Protein AF-A0A0C3S189-F1 (afdb_monomer_lite)

InterPro domains:
  IPR040976 Fungal-type protein kinase [PF17667] (75-155)

Secondary structure (DSSP, 8-state):
------------PPPP-PPPPP-------------------S-PPPPP----S-GGGGS--SS--SHHHHHHHHHHHHHHHHHHHHS-BSEEEEEEEETTEEEEEEEESS-EEEPPPEETTT-HHHHHHHHHHHHTS-TTTTTB-TT-PPP-HHHHHHHHHHHHHHHT--

Sequence (170 aa):
MPHLGCATSILNTPAALQASPPLLDQPESSHVVSPNGDDKPFSARQKPTSPRSSASSYYAPFENSSPESTAFRASLVSHAAAQFARRHRVFLFQLVIVNRWARFIRWDRSGAISTERFDYVSHPQVLSEFFWRFSHLTDEQRGIDPTATLADAHEKKLFNDAVQGFSQTT

Foldseek 3Di:
DDDDDDDDDDDDDDDDPDDDDDDDDDDDDDDDDDDPDDPDDPDPPDDDPDDDDPPVPPDDPLFDPDPVSVVVVVVVVVVQVVCVVVAQFQKAWDWDDDDQWIKIWIAGPVGIDIDRIDRCVVVVVVVVVVVVVCVPDDPVRNGHDPVDDDDDPVRVVVVVVVVVVVVVVD

Organism: Phlebiopsis gigantea (strain 11061_1 CR5-6) (NCBI:txid745531)

Structure (mmCIF, N/CA/C/O backbone):
data_AF-A0A0C3S189-F1
#
_entry.id   AF-A0A0C3S189-F1
#
loop_
_atom_site.group_PDB
_atom_site.id
_atom_site.type_symbol
_atom_site.label_atom_id
_atom_site.label_alt_id
_atom_site.label_comp_id
_atom_site.label_asym_id
_atom_site.label_entity_id
_atom_site.label_seq_id
_atom_site.pdbx_PDB_ins_code
_atom_site.Cartn_x
_atom_site.Cartn_y
_atom_site.Cartn_z
_atom_site.occupancy
_atom_site.B_iso_or_equiv
_atom_site.auth_seq_id
_atom_site.auth_comp_id
_atom_site.auth_asym_id
_atom_site.auth_atom_id
_atom_site.pdbx_PDB_model_num
ATOM 1 N N . MET A 1 1 ? -41.042 -41.412 2.771 1.00 34.38 1 MET A N 1
ATOM 2 C CA . MET A 1 1 ? -41.152 -42.881 2.909 1.00 34.38 1 MET A CA 1
ATOM 3 C C . MET A 1 1 ? -41.799 -43.422 1.649 1.00 34.38 1 MET A C 1
ATOM 5 O O . MET A 1 1 ? -42.741 -42.762 1.219 1.00 34.38 1 MET A O 1
ATOM 9 N N . PRO A 1 2 ? -41.386 -44.573 1.090 1.00 57.38 2 PRO A N 1
ATOM 10 C CA . PRO A 1 2 ? -40.315 -45.505 1.505 1.00 57.38 2 PRO A CA 1
ATOM 11 C C . PRO A 1 2 ? -39.360 -45.854 0.319 1.00 57.38 2 PRO A C 1
ATOM 13 O O . PRO A 1 2 ? -39.574 -45.358 -0.776 1.00 57.38 2 PRO A O 1
ATOM 16 N N . HIS A 1 3 ? -38.309 -46.677 0.364 1.00 34.22 3 HIS A N 1
ATOM 17 C CA . HIS A 1 3 ? -37.429 -47.258 1.384 1.00 34.22 3 HIS A CA 1
ATOM 18 C C . HIS A 1 3 ? -36.234 -47.923 0.645 1.00 34.22 3 HIS A C 1
ATOM 20 O O . HIS A 1 3 ? -36.419 -48.479 -0.429 1.00 34.22 3 HIS A O 1
ATOM 26 N N . LEU A 1 4 ? -35.073 -47.916 1.313 1.00 38.31 4 LEU A N 1
ATOM 27 C CA . LEU A 1 4 ? -34.058 -48.981 1.450 1.00 38.31 4 LEU A CA 1
ATOM 28 C C . LEU A 1 4 ? -33.259 -49.565 0.263 1.00 38.31 4 LEU A C 1
ATOM 30 O O . LEU A 1 4 ? -33.789 -50.036 -0.733 1.00 38.31 4 LEU A O 1
ATOM 34 N N . GLY A 1 5 ? -31.958 -49.717 0.558 1.00 33.31 5 GLY A N 1
ATOM 35 C CA . GLY A 1 5 ? -30.998 -50.662 -0.031 1.00 33.31 5 GLY A CA 1
ATOM 36 C C . GLY A 1 5 ? -29.570 -50.096 0.048 1.00 33.31 5 GLY A C 1
ATOM 37 O O . GLY A 1 5 ? -29.146 -49.445 -0.892 1.00 33.31 5 GLY A O 1
ATOM 38 N N . CYS A 1 6 ? -28.898 -50.009 1.204 1.00 28.30 6 CYS A N 1
ATOM 39 C CA . CYS A 1 6 ? -28.272 -51.062 2.031 1.00 28.30 6 CYS A CA 1
ATOM 40 C C . CYS A 1 6 ? -26.931 -51.600 1.464 1.00 28.30 6 CYS A C 1
ATOM 42 O O . CYS A 1 6 ? -26.956 -52.352 0.500 1.00 28.30 6 CYS A O 1
ATOM 44 N N . ALA A 1 7 ? -25.833 -51.212 2.151 1.00 33.41 7 ALA A N 1
ATOM 45 C CA . ALA A 1 7 ? -24.494 -51.821 2.353 1.00 33.41 7 ALA A CA 1
ATOM 46 C C . ALA A 1 7 ? -23.638 -52.233 1.118 1.00 33.41 7 ALA A C 1
ATOM 48 O O . ALA A 1 7 ? -24.144 -52.759 0.143 1.00 33.41 7 ALA A O 1
ATOM 49 N N . THR A 1 8 ? -22.309 -52.042 1.062 1.00 36.38 8 THR A N 1
ATOM 50 C CA . THR A 1 8 ? -21.293 -52.407 2.070 1.00 36.38 8 THR A CA 1
ATOM 51 C C . THR A 1 8 ? -19.974 -51.628 1.884 1.00 36.38 8 THR A C 1
ATOM 53 O O . THR A 1 8 ? -19.567 -51.281 0.781 1.00 36.38 8 THR A O 1
ATOM 56 N N . SER A 1 9 ? -19.328 -51.388 3.021 1.00 32.09 9 SER A N 1
ATOM 57 C CA . SER A 1 9 ? -18.057 -50.730 3.342 1.00 32.09 9 SER A CA 1
ATOM 58 C C . SER A 1 9 ? -16.774 -51.275 2.695 1.00 32.09 9 SER A C 1
ATOM 60 O O . SER A 1 9 ? -16.580 -52.487 2.665 1.00 32.09 9 SER A O 1
ATOM 62 N N . ILE A 1 10 ? -15.806 -50.382 2.437 1.00 33.22 10 ILE A N 1
ATOM 63 C CA . ILE A 1 10 ? -14.394 -50.608 2.801 1.00 33.22 10 ILE A CA 1
ATOM 64 C C . ILE A 1 10 ? -13.896 -49.366 3.550 1.00 33.22 10 ILE A C 1
ATOM 66 O O . ILE A 1 10 ? -13.857 -48.260 3.015 1.00 33.22 10 ILE A O 1
ATOM 70 N N . LEU A 1 11 ? -13.571 -49.575 4.823 1.00 30.64 11 LEU A N 1
ATOM 71 C CA . LEU A 1 11 ? -12.872 -48.644 5.699 1.00 30.64 11 LEU A CA 1
ATOM 72 C C . LEU A 1 11 ? -11.457 -48.423 5.157 1.00 30.64 11 LEU A C 1
ATOM 74 O O . LEU A 1 11 ? -10.751 -49.397 4.911 1.00 30.64 11 LEU A O 1
ATOM 78 N N . ASN A 1 12 ? -11.016 -47.171 5.047 1.00 32.38 12 ASN A N 1
ATOM 79 C CA . ASN A 1 12 ? -9.589 -46.875 5.026 1.00 32.38 12 ASN A CA 1
ATOM 80 C C . ASN A 1 12 ? -9.282 -45.928 6.188 1.00 32.38 12 ASN A C 1
ATOM 82 O O . ASN A 1 12 ? -9.575 -44.734 6.144 1.00 32.38 12 ASN A O 1
ATOM 86 N N . THR A 1 13 ? -8.770 -46.512 7.265 1.00 35.31 13 THR A N 1
ATOM 87 C CA . THR A 1 13 ? -8.260 -45.817 8.450 1.00 35.31 13 THR A CA 1
ATOM 88 C C . THR A 1 13 ? -6.856 -45.285 8.137 1.00 35.31 13 THR A C 1
ATOM 90 O O . THR A 1 13 ? -6.090 -45.979 7.465 1.00 35.31 13 THR A O 1
ATOM 93 N N . PRO A 1 14 ? -6.487 -44.075 8.595 1.00 37.06 14 PRO A N 1
ATOM 94 C CA . PRO A 1 14 ? -5.195 -43.474 8.284 1.00 37.06 14 PRO A CA 1
ATOM 95 C C . PRO A 1 14 ? -4.053 -44.235 8.961 1.00 37.06 14 PRO A C 1
ATOM 97 O O . PRO A 1 14 ? -4.098 -44.516 10.159 1.00 37.06 14 PRO A O 1
ATOM 100 N N . ALA A 1 15 ? -3.004 -44.533 8.195 1.00 36.44 15 ALA A N 1
ATOM 101 C CA . ALA A 1 15 ? -1.746 -45.000 8.750 1.00 36.44 15 ALA A CA 1
ATOM 102 C C . ALA A 1 15 ? -1.115 -43.870 9.578 1.00 36.44 15 ALA A C 1
ATOM 104 O O . ALA A 1 15 ? -0.828 -42.785 9.071 1.00 36.44 15 ALA A O 1
ATOM 105 N N . ALA A 1 16 ? -0.932 -44.139 10.868 1.00 34.97 16 ALA A N 1
ATOM 106 C CA . ALA A 1 16 ? -0.195 -43.298 11.790 1.00 34.97 16 ALA A CA 1
ATOM 107 C C . ALA A 1 16 ? 1.259 -43.155 11.312 1.00 34.97 16 ALA A C 1
ATOM 109 O O . ALA A 1 16 ? 1.992 -44.139 11.226 1.00 34.97 16 ALA A O 1
ATOM 110 N N . LEU A 1 17 ? 1.680 -41.924 11.023 1.00 35.66 17 LEU A N 1
ATOM 111 C CA . LEU A 1 17 ? 3.086 -41.593 10.829 1.00 35.66 17 LEU A CA 1
ATOM 112 C C . LEU A 1 17 ? 3.740 -41.579 12.221 1.00 35.66 17 LEU A C 1
ATOM 114 O O . LEU A 1 17 ? 3.613 -40.613 12.972 1.00 35.66 17 LEU A O 1
ATOM 118 N N . GLN A 1 18 ? 4.350 -42.698 12.612 1.00 35.28 18 GLN A N 1
ATOM 119 C CA . GLN A 1 18 ? 5.120 -42.805 13.850 1.00 35.28 18 GLN A CA 1
ATOM 120 C C . GLN A 1 18 ? 6.328 -41.862 13.793 1.00 35.28 18 GLN A C 1
ATOM 122 O O . GLN A 1 18 ? 7.142 -41.927 12.874 1.00 35.28 18 GLN A O 1
ATOM 127 N N . ALA A 1 19 ? 6.438 -40.993 14.796 1.00 33.38 19 ALA A N 1
ATOM 128 C CA . ALA A 1 19 ? 7.632 -40.207 15.055 1.00 33.38 19 ALA A CA 1
ATOM 129 C C . ALA A 1 19 ? 8.729 -41.120 15.625 1.00 33.38 19 ALA A C 1
ATOM 131 O O . ALA A 1 19 ? 8.522 -41.779 16.646 1.00 33.38 19 ALA A O 1
ATOM 132 N N . SER A 1 20 ? 9.890 -41.153 14.974 1.00 42.19 20 SER A N 1
ATOM 133 C CA . SER A 1 20 ? 11.085 -41.805 15.516 1.00 42.19 20 SER A CA 1
ATOM 134 C C . SER A 1 20 ? 11.699 -40.959 16.646 1.00 42.19 20 SER A C 1
ATOM 136 O O . SER A 1 20 ? 11.703 -39.729 16.542 1.00 42.19 20 SER A O 1
ATOM 138 N N . PRO A 1 21 ? 12.218 -41.581 17.722 1.00 43.81 21 PRO A N 1
ATOM 139 C CA . PRO A 1 21 ? 12.811 -40.875 18.860 1.00 43.81 21 PRO A CA 1
ATOM 140 C C . PRO A 1 21 ? 14.160 -40.209 18.514 1.00 43.81 21 PRO A C 1
ATOM 142 O O . PRO A 1 21 ? 14.839 -40.650 17.583 1.00 43.81 21 PRO A O 1
ATOM 145 N N . PRO A 1 22 ? 14.573 -39.164 19.262 1.00 36.12 22 PRO A N 1
ATOM 146 C CA . PRO A 1 22 ? 15.811 -38.436 19.003 1.00 36.12 22 PRO A CA 1
ATOM 147 C C . PRO A 1 22 ? 17.028 -39.260 19.437 1.00 36.12 22 PRO A C 1
ATOM 149 O O . PRO A 1 22 ? 17.102 -39.722 20.577 1.00 36.12 22 PRO A O 1
ATOM 152 N N . LEU A 1 23 ? 17.994 -39.428 18.532 1.00 37.31 23 LEU A N 1
ATOM 153 C CA . LEU A 1 23 ? 19.280 -40.045 18.841 1.00 37.31 23 LEU A CA 1
ATOM 154 C C . LEU A 1 23 ? 20.208 -38.966 19.425 1.00 37.31 23 LEU A C 1
ATOM 156 O O . LEU A 1 23 ? 20.605 -38.048 18.710 1.00 37.31 23 LEU A O 1
ATOM 160 N N . LEU A 1 24 ? 20.504 -39.048 20.724 1.00 34.81 24 LEU A N 1
ATOM 161 C CA . LEU A 1 24 ? 21.566 -38.263 21.359 1.00 34.81 24 LEU A CA 1
ATOM 162 C C . LEU A 1 24 ? 22.931 -38.936 21.107 1.00 34.81 24 LEU A C 1
ATOM 164 O O . LEU A 1 24 ? 23.024 -40.162 21.106 1.00 34.81 24 LEU A O 1
ATOM 168 N N . ASP A 1 25 ? 23.945 -38.094 20.906 1.00 37.66 25 ASP A N 1
ATOM 169 C CA . ASP A 1 25 ? 25.326 -38.343 20.465 1.00 37.66 25 ASP A CA 1
ATOM 170 C C . ASP A 1 25 ? 26.050 -39.587 20.998 1.00 37.66 25 ASP A C 1
ATOM 172 O O . ASP A 1 25 ? 26.001 -39.867 22.194 1.00 37.66 25 ASP A O 1
ATOM 176 N N . GLN A 1 26 ? 26.884 -40.187 20.134 1.00 31.05 26 GLN A N 1
ATOM 177 C CA . GLN A 1 26 ? 28.270 -40.596 20.434 1.00 31.05 26 GLN A CA 1
ATOM 178 C C . GLN A 1 26 ? 29.113 -40.683 19.129 1.00 31.05 26 GLN A C 1
ATOM 180 O O . GLN A 1 26 ? 28.542 -40.764 18.042 1.00 31.05 26 GLN A O 1
ATOM 185 N N . PRO A 1 27 ? 30.458 -40.585 19.220 1.00 36.97 27 PRO A N 1
ATOM 186 C CA . PRO A 1 27 ? 31.280 -39.769 18.330 1.00 36.97 27 PRO A CA 1
ATOM 187 C C . PRO A 1 27 ? 32.017 -40.588 17.266 1.00 36.97 27 PRO A C 1
ATOM 189 O O . PRO A 1 27 ? 32.713 -41.548 17.582 1.00 36.97 27 PRO A O 1
ATOM 192 N N . GLU A 1 28 ? 31.964 -40.145 16.012 1.00 28.70 28 GLU A N 1
ATOM 193 C CA . GLU A 1 28 ? 32.756 -40.729 14.927 1.00 28.70 28 GLU A CA 1
ATOM 194 C C . GLU A 1 28 ? 33.744 -39.692 14.375 1.00 28.70 28 GLU A C 1
ATOM 196 O O . GLU A 1 28 ? 33.372 -38.715 13.730 1.00 28.70 28 GLU A O 1
ATOM 201 N N . SER A 1 29 ? 35.018 -39.960 14.674 1.00 30.19 29 SER A N 1
ATOM 202 C CA . SER A 1 29 ? 36.198 -39.772 13.825 1.00 30.19 29 SER A CA 1
ATOM 203 C C . SER A 1 29 ? 36.445 -38.394 13.187 1.00 30.19 29 SER A C 1
ATOM 205 O O . SER A 1 29 ? 35.833 -37.976 12.206 1.00 30.19 29 SER A O 1
ATOM 207 N N . SER A 1 30 ? 37.482 -37.731 13.699 1.00 32.91 30 SER A N 1
ATOM 208 C CA . SER A 1 30 ? 38.089 -36.516 13.164 1.00 32.91 30 SER A CA 1
ATOM 209 C C . SER A 1 30 ? 38.604 -36.690 11.726 1.00 32.91 30 SER A C 1
ATOM 211 O O . SER A 1 30 ? 39.758 -37.062 11.509 1.00 32.91 30 SER A O 1
ATOM 213 N N . HIS A 1 31 ? 37.791 -36.323 10.737 1.00 36.28 31 HIS A N 1
ATOM 214 C CA . HIS A 1 31 ? 38.303 -35.857 9.452 1.00 36.28 31 HIS A CA 1
ATOM 215 C C . HIS A 1 31 ? 38.579 -34.356 9.553 1.00 36.28 31 HIS A C 1
ATOM 217 O O . HIS A 1 31 ? 37.669 -33.530 9.564 1.00 36.28 31 HIS A O 1
ATOM 223 N N . VAL A 1 32 ? 39.861 -34.001 9.643 1.00 36.91 32 VAL A N 1
ATOM 224 C CA . VAL A 1 32 ? 40.324 -32.617 9.525 1.00 36.91 32 VAL A CA 1
ATOM 225 C C . VAL A 1 32 ? 40.102 -32.168 8.079 1.00 36.91 32 VAL A C 1
ATOM 227 O O . VAL A 1 32 ? 40.884 -32.498 7.190 1.00 36.91 32 VAL A O 1
ATOM 230 N N . VAL A 1 33 ? 39.016 -31.433 7.839 1.00 37.44 33 VAL A N 1
ATOM 231 C CA . VAL A 1 33 ? 38.824 -30.629 6.627 1.00 37.44 33 VAL A CA 1
ATOM 232 C C . VAL A 1 33 ? 39.344 -29.228 6.928 1.00 37.44 33 VAL A C 1
ATOM 234 O O . VAL A 1 33 ? 38.798 -28.512 7.765 1.00 37.44 33 VAL A O 1
ATOM 237 N N . SER A 1 34 ? 40.436 -28.851 6.266 1.00 39.19 34 SER A N 1
ATOM 238 C CA . SER A 1 34 ? 40.968 -27.487 6.286 1.00 39.19 34 SER A CA 1
ATOM 239 C C . SER A 1 34 ? 39.949 -26.496 5.697 1.00 39.19 34 SER A C 1
ATOM 241 O O . SER A 1 34 ? 39.288 -26.828 4.710 1.00 39.19 34 SER A O 1
ATOM 243 N N . PRO A 1 35 ? 39.815 -25.276 6.247 1.00 35.00 35 PRO A N 1
ATOM 244 C CA . PRO A 1 35 ? 38.767 -24.346 5.847 1.00 35.00 35 PRO A CA 1
ATOM 245 C C . PRO A 1 35 ? 39.139 -23.635 4.540 1.00 35.00 35 PRO A C 1
ATOM 247 O O . PRO A 1 35 ? 40.038 -22.796 4.516 1.00 35.00 35 PRO A O 1
ATOM 250 N N . ASN A 1 36 ? 38.411 -23.923 3.459 1.00 36.72 36 ASN A N 1
ATOM 251 C CA . ASN A 1 36 ? 38.296 -22.986 2.342 1.00 36.72 36 ASN A CA 1
ATOM 252 C C . ASN A 1 36 ? 37.257 -21.933 2.745 1.00 36.72 36 ASN A C 1
ATOM 254 O O . ASN A 1 36 ? 36.061 -22.209 2.792 1.00 36.72 36 ASN A O 1
ATOM 258 N N . GLY A 1 37 ? 37.737 -20.755 3.140 1.00 40.78 37 GLY A N 1
ATOM 259 C CA . GLY A 1 37 ? 36.907 -19.664 3.632 1.00 40.78 37 GLY A CA 1
ATOM 260 C C . GLY A 1 37 ? 36.327 -18.825 2.502 1.00 40.78 37 GLY A C 1
ATOM 261 O O . GLY A 1 37 ? 37.009 -17.928 2.026 1.00 40.78 37 GLY A O 1
ATOM 262 N N . ASP A 1 38 ? 35.062 -19.063 2.149 1.00 43.00 38 ASP A N 1
ATOM 263 C CA . ASP A 1 38 ? 34.276 -18.168 1.282 1.00 43.00 38 ASP A CA 1
ATOM 264 C C . ASP A 1 38 ? 32.852 -17.876 1.804 1.00 43.00 38 ASP A C 1
ATOM 266 O O . ASP A 1 38 ? 32.066 -17.203 1.136 1.00 43.00 38 ASP A O 1
ATOM 270 N N . ASP A 1 39 ? 32.536 -18.251 3.048 1.00 46.41 39 ASP A N 1
ATOM 271 C CA . ASP A 1 39 ? 31.346 -17.751 3.745 1.00 46.41 39 ASP A CA 1
ATOM 272 C C . ASP A 1 39 ? 31.595 -16.321 4.240 1.00 46.41 39 ASP A C 1
ATOM 274 O O . ASP A 1 39 ? 32.006 -16.082 5.379 1.00 46.41 39 ASP A O 1
ATOM 278 N N . LYS A 1 40 ? 31.363 -15.329 3.376 1.00 39.44 40 LYS A N 1
ATOM 279 C CA . LYS A 1 40 ? 31.292 -13.930 3.815 1.00 39.44 40 LYS A CA 1
ATOM 280 C C . LYS A 1 40 ? 29.850 -13.581 4.193 1.00 39.44 40 LYS A C 1
ATOM 282 O O . LYS A 1 40 ? 28.967 -13.685 3.339 1.00 39.44 40 LYS A O 1
ATOM 287 N N . PRO A 1 41 ? 29.586 -13.097 5.424 1.00 35.00 41 PRO A N 1
ATOM 288 C CA . PRO A 1 41 ? 28.298 -12.498 5.743 1.00 35.00 41 PRO A CA 1
ATOM 289 C C . PRO A 1 41 ? 28.141 -11.228 4.898 1.00 35.00 41 PRO A C 1
ATOM 291 O O . PRO A 1 41 ? 29.150 -10.643 4.499 1.00 35.00 41 PRO A O 1
ATOM 294 N N . PHE A 1 42 ? 26.890 -10.833 4.619 1.00 41.19 42 PHE A N 1
ATOM 295 C CA . PHE A 1 42 ? 26.470 -9.578 3.971 1.00 41.19 42 PHE A CA 1
ATOM 296 C C . PHE A 1 42 ? 27.637 -8.609 3.722 1.00 41.19 42 PHE A C 1
ATOM 298 O O . PHE A 1 42 ? 28.059 -7.886 4.627 1.00 41.19 42 PHE A O 1
ATOM 305 N N . SER A 1 43 ? 28.225 -8.647 2.521 1.00 45.22 43 SER A N 1
ATOM 306 C CA . SER A 1 43 ? 29.381 -7.803 2.235 1.00 45.22 43 SER A CA 1
ATOM 307 C C . SER A 1 43 ? 28.933 -6.348 2.293 1.00 45.22 43 SER A C 1
ATOM 309 O O . SER A 1 43 ? 28.247 -5.854 1.398 1.00 45.22 43 SER A O 1
ATOM 311 N N . ALA A 1 44 ? 29.329 -5.645 3.356 1.00 51.47 44 ALA A N 1
ATOM 312 C CA . ALA A 1 44 ? 29.308 -4.197 3.354 1.00 51.47 44 ALA A CA 1
ATOM 313 C C . ALA A 1 44 ? 30.116 -3.742 2.132 1.00 51.47 44 ALA A C 1
ATOM 315 O O . ALA A 1 44 ? 31.295 -4.077 1.989 1.00 51.47 44 ALA A O 1
ATOM 316 N N . ARG A 1 45 ? 29.447 -3.032 1.220 1.00 51.91 45 ARG A N 1
ATOM 317 C CA . ARG A 1 45 ? 30.023 -2.539 -0.031 1.00 51.91 45 ARG A CA 1
ATOM 318 C C . ARG A 1 45 ? 31.340 -1.815 0.259 1.00 51.91 45 ARG A C 1
ATOM 320 O O . ARG A 1 45 ? 31.342 -0.796 0.947 1.00 51.91 45 ARG A O 1
ATOM 327 N N . GLN A 1 46 ? 32.455 -2.327 -0.264 1.00 50.84 46 GLN A N 1
ATOM 328 C CA . GLN A 1 46 ? 33.756 -1.679 -0.103 1.00 50.84 46 GLN A CA 1
ATOM 329 C C . GLN A 1 46 ? 33.730 -0.301 -0.780 1.00 50.84 46 GLN A C 1
ATOM 331 O O . GLN A 1 46 ? 33.391 -0.175 -1.959 1.00 50.84 46 GLN A O 1
ATOM 336 N N . LYS A 1 47 ? 34.050 0.750 -0.019 1.00 43.59 47 LYS A N 1
ATOM 337 C CA . LYS A 1 47 ? 34.124 2.125 -0.528 1.00 43.59 47 LYS A CA 1
ATOM 338 C C . LYS A 1 47 ? 35.409 2.282 -1.362 1.00 43.59 47 LYS A C 1
ATOM 340 O O . LYS A 1 47 ? 36.469 1.913 -0.857 1.00 43.59 47 LYS A O 1
ATOM 345 N N . PRO A 1 48 ? 35.363 2.835 -2.590 1.00 48.03 48 PRO A N 1
ATOM 346 C CA . PRO A 1 48 ? 36.566 3.052 -3.392 1.00 48.03 48 PRO A CA 1
ATOM 347 C C . PRO A 1 48 ? 37.530 4.018 -2.692 1.00 48.03 48 PRO A C 1
ATOM 349 O O . PRO A 1 48 ? 37.112 5.035 -2.138 1.00 48.03 48 PRO A O 1
ATOM 352 N N . THR A 1 49 ? 38.821 3.703 -2.735 1.00 54.25 49 THR A N 1
ATOM 353 C CA . THR A 1 49 ? 39.908 4.361 -1.994 1.00 54.25 49 THR A CA 1
ATOM 354 C C . THR A 1 49 ? 40.476 5.618 -2.673 1.00 54.25 49 THR A C 1
ATOM 356 O O . THR A 1 49 ? 41.656 5.915 -2.502 1.00 54.25 49 THR A O 1
ATOM 359 N N . SER A 1 50 ? 39.688 6.382 -3.443 1.00 50.84 50 SER A N 1
ATOM 360 C CA . SER A 1 50 ? 40.184 7.614 -4.086 1.00 50.84 50 SER A CA 1
ATOM 361 C C . SER A 1 50 ? 39.740 8.891 -3.350 1.00 50.84 50 SER A C 1
ATOM 363 O O . SER A 1 50 ? 38.602 8.980 -2.873 1.00 50.84 50 SER A O 1
ATOM 365 N N . PRO A 1 51 ? 40.618 9.906 -3.225 1.00 54.56 51 PRO A N 1
ATOM 366 C CA . PRO A 1 51 ? 40.284 11.126 -2.514 1.00 54.56 51 PRO A CA 1
ATOM 367 C C . PRO A 1 51 ? 39.514 12.098 -3.422 1.00 54.56 51 PRO A C 1
ATOM 369 O O . PRO A 1 51 ? 39.993 12.523 -4.468 1.00 54.56 51 PRO A O 1
ATOM 372 N N . ARG A 1 52 ? 38.348 12.531 -2.927 1.00 49.06 52 ARG A N 1
ATOM 373 C CA . ARG A 1 52 ? 37.730 13.843 -3.202 1.00 49.06 52 ARG A CA 1
ATOM 374 C C . ARG A 1 52 ? 37.118 14.060 -4.599 1.00 49.06 52 ARG A C 1
ATOM 376 O O . ARG A 1 52 ? 37.420 15.027 -5.282 1.00 49.06 52 ARG A O 1
ATOM 383 N N . SER A 1 53 ? 36.124 13.246 -4.947 1.00 47.56 53 SER A N 1
ATOM 384 C CA . SER A 1 53 ? 34.991 13.691 -5.781 1.00 47.56 53 SER A CA 1
ATOM 385 C C . SER A 1 53 ? 33.706 13.530 -4.965 1.00 47.56 53 SER A C 1
ATOM 387 O O . SER A 1 53 ? 33.593 12.601 -4.165 1.00 47.56 53 SER A O 1
ATOM 389 N N . SER A 1 54 ? 32.781 14.491 -5.056 1.00 55.56 54 SER A N 1
ATOM 390 C CA . SER A 1 54 ? 31.562 14.503 -4.239 1.00 55.56 54 SER A CA 1
ATOM 391 C C . SER A 1 54 ? 30.823 13.171 -4.392 1.00 55.56 54 SER A C 1
ATOM 393 O O . SER A 1 54 ? 30.498 12.786 -5.515 1.00 55.56 54 SER A O 1
ATOM 395 N N . ALA A 1 55 ? 30.538 12.484 -3.284 1.00 55.12 55 ALA A N 1
ATOM 396 C CA . ALA A 1 55 ? 29.970 11.130 -3.262 1.00 55.12 55 ALA A CA 1
ATOM 397 C C . ALA A 1 55 ? 28.657 10.956 -4.064 1.00 55.12 55 ALA A C 1
ATOM 399 O O . ALA A 1 55 ? 28.250 9.831 -4.338 1.00 55.12 55 ALA A O 1
ATOM 400 N N . SER A 1 56 ? 28.026 12.066 -4.459 1.00 54.69 56 SER A N 1
ATOM 401 C CA . SER A 1 56 ? 26.800 12.137 -5.252 1.00 54.69 56 SER A CA 1
ATOM 402 C C . SER A 1 56 ? 26.929 11.557 -6.672 1.00 54.69 56 SER A C 1
ATOM 404 O O . SER A 1 56 ? 25.988 10.938 -7.152 1.00 54.69 56 SER A O 1
ATOM 406 N N . SER A 1 57 ? 28.079 11.676 -7.353 1.00 59.84 57 SER A N 1
ATOM 407 C CA . SER A 1 57 ? 28.142 11.333 -8.791 1.00 59.84 57 SER A CA 1
ATOM 408 C C . SER A 1 57 ? 28.353 9.844 -9.114 1.00 59.84 57 SER A C 1
ATOM 410 O O . SER A 1 57 ? 28.361 9.488 -10.288 1.00 59.84 57 SER A O 1
ATOM 412 N N . TYR A 1 58 ? 28.554 8.973 -8.116 1.00 53.25 58 TYR A N 1
ATOM 413 C CA . TYR A 1 58 ? 28.871 7.548 -8.341 1.00 53.25 58 TYR A CA 1
ATOM 414 C C . TYR A 1 58 ? 27.665 6.615 -8.281 1.00 53.25 58 TYR A C 1
ATOM 416 O O . TYR A 1 58 ? 27.738 5.485 -8.764 1.00 53.25 58 TYR A O 1
ATOM 424 N N . TYR A 1 59 ? 26.569 7.055 -7.672 1.00 56.62 59 TYR A N 1
ATOM 425 C CA . TYR A 1 59 ? 25.364 6.253 -7.553 1.00 56.62 59 TYR A CA 1
ATOM 426 C C . TYR A 1 59 ? 24.332 6.799 -8.524 1.00 56.62 59 TYR A C 1
ATOM 428 O O . TYR A 1 59 ? 23.952 7.965 -8.439 1.00 56.62 59 TYR A O 1
ATOM 436 N N . ALA A 1 60 ? 23.866 5.950 -9.441 1.00 66.50 60 ALA A N 1
ATOM 437 C CA . ALA A 1 60 ? 22.639 6.257 -10.154 1.00 66.50 60 ALA A CA 1
ATOM 438 C C . ALA A 1 60 ? 21.544 6.521 -9.102 1.00 66.50 60 ALA A C 1
ATOM 440 O O . ALA A 1 60 ? 21.421 5.726 -8.161 1.00 66.50 60 ALA A O 1
ATOM 441 N N . PRO A 1 61 ? 20.781 7.620 -9.218 1.00 75.81 61 PRO A N 1
ATOM 442 C CA . PRO A 1 61 ? 19.704 7.911 -8.288 1.00 75.81 61 PRO A CA 1
ATOM 443 C C . PRO A 1 61 ? 18.772 6.705 -8.149 1.00 75.81 61 PRO A C 1
ATOM 445 O O . PRO A 1 61 ? 18.337 6.128 -9.148 1.00 75.81 61 PRO A O 1
ATOM 448 N N . PHE A 1 62 ? 18.459 6.316 -6.909 1.00 81.12 62 PHE A N 1
ATOM 449 C CA . PHE A 1 62 ? 17.489 5.247 -6.644 1.00 81.12 62 PHE A CA 1
ATOM 450 C C . PHE A 1 62 ? 16.131 5.555 -7.293 1.00 81.12 62 PHE A C 1
ATOM 452 O O . PHE A 1 62 ? 15.434 4.651 -7.769 1.00 81.12 62 PHE A O 1
ATOM 459 N N . GLU A 1 63 ? 15.792 6.845 -7.335 1.00 83.69 63 GLU A N 1
ATOM 460 C CA . GLU A 1 63 ? 14.592 7.396 -7.943 1.00 83.69 63 GLU A CA 1
ATOM 461 C C . GLU A 1 63 ? 14.940 8.193 -9.199 1.00 83.69 63 GLU A C 1
ATOM 463 O O . GLU A 1 63 ? 15.860 9.007 -9.204 1.00 83.69 63 GLU A O 1
ATOM 468 N N . ASN A 1 64 ? 14.156 8.006 -10.257 1.00 86.69 64 ASN A N 1
ATOM 469 C CA . ASN A 1 64 ? 14.251 8.846 -11.442 1.00 86.69 64 ASN A CA 1
ATOM 470 C C . ASN A 1 64 ? 13.706 10.252 -11.118 1.00 86.69 64 ASN A C 1
ATOM 472 O O . ASN A 1 64 ? 12.569 10.391 -10.660 1.00 86.69 64 ASN A O 1
ATOM 476 N N . SER A 1 65 ? 14.519 11.283 -11.358 1.00 88.56 65 SER A N 1
ATOM 477 C CA . SER A 1 65 ? 14.205 12.689 -11.076 1.00 88.56 65 SER A CA 1
ATOM 478 C C . SER A 1 65 ? 13.444 13.403 -12.197 1.00 88.56 65 SER A C 1
ATOM 480 O O . SER A 1 65 ? 13.141 14.586 -12.059 1.00 88.56 65 SER A O 1
ATOM 482 N N . SER A 1 66 ? 13.108 12.712 -13.292 1.00 93.88 66 SER A N 1
ATOM 483 C CA . SER A 1 66 ? 12.273 13.282 -14.357 1.00 93.88 66 SER A CA 1
ATOM 484 C C . SER A 1 66 ? 10.933 13.814 -13.815 1.00 93.88 66 SER A C 1
ATOM 486 O O . SER A 1 66 ? 10.397 13.265 -12.838 1.00 93.88 66 SER A O 1
ATOM 488 N N . PRO A 1 67 ? 10.365 14.864 -14.435 1.00 95.44 67 PRO A N 1
ATOM 489 C CA . PRO A 1 67 ? 9.058 15.398 -14.054 1.00 95.44 67 PRO A CA 1
ATOM 490 C C . PRO A 1 67 ? 7.964 14.326 -14.037 1.00 95.44 67 PRO A C 1
ATOM 492 O O . PRO A 1 67 ? 7.182 14.252 -13.091 1.00 95.44 67 PRO A O 1
ATOM 495 N N . GLU A 1 68 ? 7.963 13.431 -15.022 1.00 94.88 68 GLU A N 1
ATOM 496 C CA . GLU A 1 68 ? 6.997 12.342 -15.154 1.00 94.88 68 GLU A CA 1
ATOM 497 C C . GLU A 1 68 ? 7.130 11.341 -14.003 1.00 94.88 68 GLU A C 1
ATOM 499 O O . GLU A 1 68 ? 6.135 10.939 -13.401 1.00 94.88 68 GLU A O 1
ATOM 504 N N . SER A 1 69 ? 8.364 10.975 -13.638 1.00 92.81 69 SER A N 1
ATOM 505 C CA . SER A 1 69 ? 8.617 10.072 -12.506 1.00 92.81 69 SER A CA 1
ATOM 506 C C . SER A 1 69 ? 8.263 10.713 -11.167 1.00 92.81 69 SER A C 1
ATOM 508 O O . SER A 1 69 ? 7.837 10.030 -10.235 1.00 92.81 69 SER A O 1
ATOM 510 N N . THR A 1 70 ? 8.425 12.028 -11.050 1.00 94.94 70 THR A N 1
ATOM 511 C CA . THR A 1 70 ? 8.014 12.790 -9.867 1.00 94.94 70 THR A CA 1
ATOM 512 C C . THR A 1 70 ? 6.492 12.846 -9.753 1.00 94.94 70 THR A C 1
ATOM 514 O O . THR A 1 70 ? 5.952 12.516 -8.698 1.00 94.94 70 THR A O 1
ATOM 517 N N . ALA A 1 71 ? 5.789 13.150 -10.846 1.00 96.62 71 ALA A N 1
ATOM 518 C CA . ALA A 1 71 ? 4.329 13.137 -10.895 1.00 96.62 71 ALA A CA 1
ATOM 519 C C . ALA A 1 71 ? 3.754 11.737 -10.616 1.00 96.62 71 ALA A C 1
ATOM 521 O O . ALA A 1 71 ? 2.803 11.591 -9.846 1.00 96.62 71 ALA A O 1
ATOM 522 N N . PHE A 1 72 ? 4.365 10.688 -11.173 1.00 95.44 72 PHE A N 1
ATOM 523 C CA . PHE A 1 72 ? 3.963 9.308 -10.912 1.00 95.44 72 PHE A CA 1
ATOM 524 C C . PHE A 1 72 ? 4.097 8.945 -9.427 1.00 95.44 72 PHE A C 1
ATOM 526 O O . PHE A 1 72 ? 3.154 8.425 -8.833 1.00 95.44 72 PHE A O 1
ATOM 533 N N . ARG A 1 73 ? 5.223 9.285 -8.786 1.00 94.31 73 ARG A N 1
ATOM 534 C CA . ARG A 1 73 ? 5.408 9.069 -7.340 1.00 94.31 73 ARG A CA 1
ATOM 535 C C . ARG A 1 73 ? 4.411 9.868 -6.504 1.00 94.31 73 ARG A C 1
ATOM 537 O O . ARG A 1 73 ? 3.856 9.319 -5.557 1.00 94.31 73 ARG A O 1
ATOM 544 N N . ALA A 1 74 ? 4.120 11.114 -6.878 1.00 96.31 74 ALA A N 1
ATOM 545 C CA . ALA A 1 74 ? 3.087 11.909 -6.216 1.00 96.31 74 ALA A CA 1
ATOM 546 C C . ALA A 1 74 ? 1.703 11.237 -6.299 1.00 96.31 74 ALA A C 1
ATOM 548 O O . ALA A 1 74 ? 0.953 11.237 -5.320 1.00 96.31 74 ALA A O 1
ATOM 549 N N . SER A 1 75 ? 1.384 10.592 -7.425 1.00 96.75 75 SER A N 1
ATOM 550 C CA . SER A 1 75 ? 0.171 9.780 -7.554 1.00 96.75 75 SER A CA 1
ATOM 551 C C . SER A 1 75 ? 0.183 8.573 -6.609 1.00 96.75 75 SER A C 1
ATOM 553 O O . SER A 1 75 ? -0.810 8.342 -5.921 1.00 96.75 75 SER A O 1
ATOM 555 N N . LEU A 1 76 ? 1.296 7.837 -6.494 1.00 96.94 76 LEU A N 1
ATOM 556 C CA . LEU A 1 76 ? 1.413 6.708 -5.555 1.00 96.94 76 LEU A CA 1
ATOM 557 C C . LEU A 1 76 ? 1.176 7.138 -4.100 1.00 96.94 76 LEU A C 1
ATOM 559 O O . LEU A 1 76 ? 0.386 6.506 -3.391 1.00 96.94 76 LEU A O 1
ATOM 563 N N . VAL A 1 77 ? 1.801 8.249 -3.689 1.00 97.25 77 VAL A N 1
ATOM 564 C CA . VAL A 1 77 ? 1.600 8.867 -2.367 1.00 97.25 77 VAL A CA 1
ATOM 565 C C . VAL A 1 77 ? 0.129 9.229 -2.172 1.00 97.25 77 VAL A C 1
ATOM 567 O O . VAL A 1 77 ? -0.459 8.884 -1.151 1.00 97.25 77 VAL A O 1
ATOM 570 N N . SER A 1 78 ? -0.491 9.868 -3.166 1.00 97.56 78 SER A N 1
ATOM 571 C CA . SER A 1 78 ? -1.899 10.277 -3.099 1.00 97.56 78 SER A CA 1
ATOM 572 C C . SER A 1 78 ? -2.835 9.078 -2.930 1.00 97.56 78 SER A C 1
ATOM 574 O O . SER A 1 78 ? -3.758 9.116 -2.116 1.00 97.56 78 SER A O 1
ATOM 576 N N . HIS A 1 79 ? -2.572 7.977 -3.638 1.00 96.94 79 HIS A N 1
ATOM 577 C CA . HIS A 1 79 ? -3.331 6.737 -3.484 1.00 96.94 79 HIS A CA 1
ATOM 578 C C . HIS A 1 79 ? -3.125 6.102 -2.104 1.00 96.94 79 HIS A C 1
ATOM 580 O O . HIS A 1 79 ? -4.100 5.668 -1.488 1.00 96.94 79 HIS A O 1
ATOM 586 N N . ALA A 1 80 ? -1.888 6.065 -1.595 1.00 97.44 80 ALA A N 1
ATOM 587 C CA . ALA A 1 80 ? -1.601 5.555 -0.254 1.00 97.44 80 ALA A CA 1
ATOM 588 C C . ALA A 1 80 ? -2.327 6.384 0.817 1.00 97.44 80 ALA A C 1
ATOM 590 O O . ALA A 1 80 ? -3.038 5.827 1.655 1.00 97.44 80 ALA A O 1
ATOM 591 N N . ALA A 1 81 ? -2.229 7.713 0.737 1.00 96.75 81 ALA A N 1
ATOM 592 C CA . ALA A 1 81 ? -2.907 8.639 1.637 1.00 96.75 81 ALA A CA 1
ATOM 593 C C . ALA A 1 81 ? -4.431 8.447 1.607 1.00 96.75 81 ALA A C 1
ATOM 595 O O . ALA A 1 81 ? -5.061 8.340 2.659 1.00 96.75 81 ALA A O 1
ATOM 596 N N . ALA A 1 82 ? -5.023 8.317 0.416 1.00 96.88 82 ALA A N 1
ATOM 597 C CA . ALA A 1 82 ? -6.451 8.053 0.271 1.00 96.88 82 ALA A CA 1
ATOM 598 C C . ALA A 1 82 ? -6.870 6.712 0.896 1.00 96.88 82 ALA A C 1
ATOM 600 O O . ALA A 1 82 ? -7.956 6.618 1.468 1.00 96.88 82 ALA A O 1
ATOM 601 N N . GLN A 1 83 ? -6.031 5.673 0.823 1.00 96.50 83 GLN A N 1
ATOM 602 C CA . GLN A 1 83 ? -6.316 4.408 1.500 1.00 96.50 83 GLN A CA 1
ATOM 603 C C . GLN A 1 83 ? -6.266 4.543 3.023 1.00 96.50 83 GLN A C 1
ATOM 605 O O . GLN A 1 83 ? -7.193 4.081 3.686 1.00 96.50 83 GLN A O 1
ATOM 610 N N . PHE A 1 84 ? -5.250 5.213 3.572 1.00 96.56 84 PHE A N 1
ATOM 611 C CA . PHE A 1 84 ? -5.164 5.470 5.013 1.00 96.56 84 PHE A CA 1
ATOM 612 C C . PHE A 1 84 ? -6.283 6.374 5.542 1.00 96.56 84 PHE A C 1
ATOM 614 O O . PHE A 1 84 ? -6.644 6.283 6.711 1.00 96.56 84 PHE A O 1
ATOM 621 N N . ALA A 1 85 ? -6.828 7.257 4.705 1.00 95.81 85 ALA A N 1
ATOM 622 C CA . ALA A 1 85 ? -7.953 8.110 5.076 1.00 95.81 85 ALA A CA 1
ATOM 623 C C . ALA A 1 85 ? -9.291 7.353 5.107 1.00 95.81 85 ALA A C 1
ATOM 625 O O . ALA A 1 85 ? -10.212 7.760 5.806 1.00 95.81 85 ALA A O 1
ATOM 626 N N . ARG A 1 86 ? -9.420 6.269 4.330 1.00 94.56 86 ARG A N 1
ATOM 627 C CA . ARG A 1 86 ? -10.690 5.546 4.135 1.00 94.56 86 ARG A CA 1
ATOM 628 C C . ARG A 1 86 ? -10.764 4.210 4.862 1.00 94.56 86 ARG A C 1
ATOM 630 O O . ARG A 1 86 ? -11.842 3.631 4.944 1.00 94.56 86 ARG A O 1
ATOM 637 N N . ARG A 1 87 ? -9.632 3.669 5.309 1.00 92.94 87 ARG A N 1
ATOM 638 C CA . ARG A 1 87 ? -9.563 2.387 6.013 1.00 92.94 87 ARG A CA 1
ATOM 639 C C . ARG A 1 87 ? -8.610 2.497 7.190 1.00 92.94 87 ARG A C 1
ATOM 641 O O . ARG A 1 87 ? -7.513 3.031 7.042 1.00 92.94 87 ARG A O 1
ATOM 648 N N . HIS A 1 88 ? -9.010 1.923 8.319 1.00 95.19 88 HIS A N 1
ATOM 649 C CA . HIS A 1 88 ? -8.153 1.788 9.489 1.00 95.19 88 HIS A CA 1
ATOM 650 C C . HIS A 1 88 ? -7.000 0.835 9.168 1.00 95.19 88 HIS A C 1
ATOM 652 O O . HIS A 1 88 ? -7.172 -0.381 9.061 1.00 95.19 88 HIS A O 1
ATOM 658 N N . ARG A 1 89 ? -5.830 1.423 8.912 1.00 96.12 89 ARG A N 1
ATOM 659 C CA . ARG A 1 89 ? -4.607 0.716 8.549 1.00 96.12 89 ARG A CA 1
ATOM 660 C C . ARG A 1 89 ? -3.406 1.334 9.244 1.00 96.12 89 ARG A C 1
ATOM 662 O O . ARG A 1 89 ? -3.257 2.556 9.254 1.00 96.12 89 ARG A O 1
ATOM 669 N N . VAL A 1 90 ? -2.519 0.475 9.729 1.00 97.00 90 VAL A N 1
ATOM 670 C CA . VAL A 1 90 ? -1.208 0.856 10.274 1.00 97.00 90 VAL A CA 1
ATOM 671 C C . VAL A 1 90 ? -0.131 0.908 9.187 1.00 97.00 90 VAL A C 1
ATOM 673 O O . VAL A 1 90 ? 0.792 1.715 9.258 1.00 97.00 90 VAL A O 1
ATOM 676 N N . PHE A 1 91 ? -0.276 0.093 8.141 1.00 97.88 91 PHE A N 1
ATOM 677 C CA . PHE A 1 91 ? 0.554 0.116 6.939 1.00 97.88 91 PHE A CA 1
ATOM 678 C C . PHE A 1 91 ? -0.225 -0.450 5.743 1.00 97.88 91 PHE A C 1
ATOM 680 O O . PHE A 1 91 ? -1.302 -1.029 5.894 1.00 97.88 91 PHE A O 1
ATOM 687 N N . LEU A 1 92 ? 0.312 -0.297 4.535 1.00 97.69 92 LEU A N 1
ATOM 688 C CA . LEU A 1 92 ? -0.201 -0.968 3.340 1.00 97.69 92 LEU A CA 1
ATOM 689 C C . LEU A 1 92 ? 0.929 -1.278 2.362 1.00 97.69 92 LEU A C 1
ATOM 691 O O . LEU A 1 92 ? 1.980 -0.642 2.391 1.00 97.69 92 LEU A O 1
ATOM 695 N N . PHE A 1 93 ? 0.697 -2.235 1.468 1.00 97.56 93 PHE A N 1
ATOM 696 C CA . PHE A 1 93 ? 1.616 -2.544 0.377 1.00 97.56 93 PHE A CA 1
ATOM 697 C C . PHE A 1 93 ? 1.077 -2.019 -0.956 1.00 97.56 93 PHE A C 1
ATOM 699 O O . PHE A 1 93 ? -0.125 -2.064 -1.212 1.00 97.56 93 PHE A O 1
ATOM 706 N N . GLN A 1 94 ? 1.972 -1.548 -1.819 1.00 97.25 94 GLN A N 1
ATOM 707 C CA . GLN A 1 94 ? 1.704 -1.231 -3.219 1.00 97.25 94 GLN A CA 1
ATOM 708 C C . GLN A 1 94 ? 2.731 -1.931 -4.108 1.00 97.25 94 GLN A C 1
ATOM 710 O O . GLN A 1 94 ? 3.912 -2.012 -3.772 1.00 97.25 94 GLN A O 1
ATOM 715 N N . LEU A 1 95 ? 2.279 -2.414 -5.262 1.00 97.38 95 LEU A N 1
ATOM 716 C CA . LEU A 1 95 ? 3.130 -2.947 -6.318 1.00 97.38 95 LEU A CA 1
ATOM 717 C C . LEU A 1 95 ? 3.187 -1.930 -7.456 1.00 97.38 95 LEU A C 1
ATOM 719 O O . LEU A 1 95 ? 2.154 -1.506 -7.968 1.00 97.38 95 LEU A O 1
ATOM 723 N N . VAL A 1 96 ? 4.398 -1.566 -7.861 1.00 96.69 96 VAL A N 1
ATOM 724 C CA . VAL A 1 96 ? 4.651 -0.691 -9.005 1.00 96.69 96 VAL A CA 1
ATOM 725 C C . VAL A 1 96 ? 5.248 -1.523 -10.124 1.00 96.69 96 VAL A C 1
ATOM 727 O O . VAL A 1 96 ? 6.280 -2.156 -9.920 1.00 96.69 96 VAL A O 1
ATOM 730 N N . ILE A 1 97 ? 4.631 -1.488 -11.304 1.00 95.62 97 ILE A N 1
ATOM 731 C CA . ILE A 1 97 ? 5.143 -2.125 -12.520 1.00 95.62 97 ILE A CA 1
ATOM 732 C C . ILE A 1 97 ? 5.351 -1.045 -13.576 1.00 95.62 97 ILE A C 1
ATOM 734 O O . ILE A 1 97 ? 4.435 -0.288 -13.887 1.00 95.62 97 ILE A O 1
ATOM 738 N N . VAL A 1 98 ? 6.560 -0.983 -14.130 1.00 93.62 98 VAL A N 1
ATOM 739 C CA . VAL A 1 98 ? 6.917 -0.092 -15.237 1.00 93.62 98 VAL A CA 1
ATOM 740 C C . VAL A 1 98 ? 7.722 -0.893 -16.252 1.00 93.62 98 VAL A C 1
ATOM 742 O O . VAL A 1 98 ? 8.840 -1.341 -15.980 1.00 93.62 98 VAL A O 1
ATOM 745 N N . ASN A 1 99 ? 7.161 -1.069 -17.446 1.00 94.31 99 ASN A N 1
ATOM 746 C CA . ASN A 1 99 ? 7.700 -1.926 -18.501 1.00 94.31 99 ASN A CA 1
ATOM 747 C C . ASN A 1 99 ? 7.941 -3.359 -17.991 1.00 94.31 99 ASN A C 1
ATOM 749 O O . ASN A 1 99 ? 6.990 -4.053 -17.641 1.00 94.31 99 ASN A O 1
ATOM 753 N N . ARG A 1 100 ? 9.206 -3.795 -17.937 1.00 96.88 100 ARG A N 1
ATOM 754 C CA . ARG A 1 100 ? 9.624 -5.116 -17.435 1.00 96.88 100 ARG A CA 1
ATOM 755 C C . ARG A 1 100 ? 10.051 -5.115 -15.964 1.00 96.88 100 ARG A C 1
ATOM 757 O O . ARG A 1 100 ? 10.465 -6.143 -15.445 1.00 96.88 100 ARG A O 1
ATOM 764 N N . TRP A 1 101 ? 9.998 -3.962 -15.301 1.00 95.94 101 TRP A N 1
ATOM 765 C CA . TRP A 1 101 ? 10.510 -3.782 -13.945 1.00 95.94 101 TRP A CA 1
ATOM 766 C C . TRP A 1 101 ? 9.374 -3.667 -12.939 1.00 95.94 101 TRP A C 1
ATOM 768 O O . TRP A 1 101 ? 8.391 -2.973 -13.192 1.00 95.94 101 TRP A O 1
ATOM 778 N N . ALA A 1 102 ? 9.546 -4.299 -11.783 1.00 97.31 102 ALA A N 1
ATOM 779 C CA . ALA A 1 102 ? 8.626 -4.219 -10.661 1.00 97.31 102 ALA A CA 1
ATOM 780 C C . ALA A 1 102 ? 9.334 -3.743 -9.384 1.00 97.31 102 ALA A C 1
ATOM 782 O O . ALA A 1 102 ? 10.537 -3.951 -9.214 1.00 97.31 102 ALA A O 1
ATOM 783 N N . ARG A 1 103 ? 8.581 -3.097 -8.489 1.00 96.50 103 ARG A N 1
ATOM 784 C CA . ARG A 1 103 ? 8.991 -2.727 -7.125 1.00 96.50 103 ARG A CA 1
ATOM 785 C C . ARG A 1 103 ? 7.847 -2.984 -6.155 1.00 96.50 103 ARG A C 1
ATOM 787 O O . ARG A 1 103 ? 6.706 -2.631 -6.454 1.00 96.50 103 ARG A O 1
ATOM 794 N N . PHE A 1 104 ? 8.162 -3.512 -4.977 1.00 97.81 104 PHE A N 1
ATOM 795 C CA . PHE A 1 104 ? 7.226 -3.521 -3.856 1.00 97.81 104 PHE A CA 1
ATOM 796 C C . PHE A 1 104 ? 7.484 -2.308 -2.970 1.00 97.81 104 PHE A C 1
ATOM 798 O O . PHE A 1 104 ? 8.635 -1.986 -2.673 1.00 97.81 104 PHE A O 1
ATOM 805 N N . ILE A 1 105 ? 6.411 -1.658 -2.536 1.00 97.69 105 ILE A N 1
ATOM 806 C CA . ILE A 1 105 ? 6.449 -0.518 -1.626 1.00 97.69 105 ILE A CA 1
ATOM 807 C C . ILE A 1 105 ? 5.608 -0.859 -0.403 1.00 97.69 105 ILE A C 1
ATOM 809 O O . ILE A 1 105 ? 4.443 -1.227 -0.542 1.00 97.69 105 ILE A O 1
ATOM 813 N N . ARG A 1 106 ? 6.180 -0.714 0.790 1.00 97.56 106 ARG A N 1
ATOM 814 C CA . ARG A 1 106 ? 5.444 -0.708 2.055 1.00 97.56 106 ARG A CA 1
ATOM 815 C C . ARG A 1 106 ? 5.317 0.734 2.526 1.00 97.56 106 ARG A C 1
ATOM 817 O O . ARG A 1 106 ? 6.328 1.383 2.768 1.00 97.56 106 ARG A O 1
ATOM 824 N N . TRP A 1 107 ? 4.087 1.204 2.657 1.00 98.00 107 TRP A N 1
ATOM 825 C CA . TRP A 1 107 ? 3.752 2.506 3.221 1.00 98.00 107 TRP A CA 1
ATOM 826 C C . TRP A 1 107 ? 3.362 2.353 4.684 1.00 98.00 107 TRP A C 1
ATOM 828 O O . TRP A 1 107 ? 2.624 1.429 5.020 1.00 98.00 107 TRP A O 1
ATOM 838 N N . ASP A 1 108 ? 3.770 3.291 5.522 1.00 95.62 108 ASP A N 1
ATOM 839 C CA . ASP A 1 108 ? 3.226 3.513 6.859 1.00 95.62 108 ASP A CA 1
ATOM 840 C C . ASP A 1 108 ? 2.800 4.986 7.005 1.00 95.62 108 ASP A C 1
ATOM 842 O O . ASP A 1 108 ? 2.748 5.734 6.025 1.00 95.62 108 ASP A O 1
ATOM 846 N N . ARG A 1 109 ? 2.430 5.411 8.217 1.00 90.56 109 ARG A N 1
ATOM 847 C CA . ARG A 1 109 ? 2.032 6.805 8.474 1.00 90.56 109 ARG A CA 1
ATOM 848 C C . ARG A 1 109 ? 3.192 7.805 8.388 1.00 90.56 109 ARG A C 1
ATOM 850 O O . ARG A 1 109 ? 2.926 8.996 8.253 1.00 90.56 109 ARG A O 1
ATOM 857 N N . SER A 1 110 ? 4.435 7.335 8.4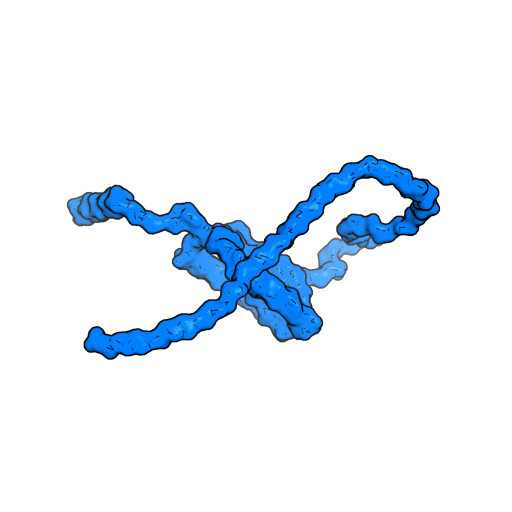48 1.00 93.44 110 SER A N 1
ATOM 858 C CA . SER A 1 110 ? 5.651 8.151 8.430 1.00 93.44 110 SER A CA 1
ATOM 859 C C . SER A 1 110 ? 6.282 8.242 7.037 1.00 93.44 110 SER A C 1
ATOM 861 O O . SER A 1 110 ? 7.037 9.176 6.773 1.00 93.44 110 SER A O 1
ATOM 863 N N . GLY A 1 111 ? 5.986 7.306 6.132 1.00 93.88 111 GLY A N 1
ATOM 864 C CA . GLY A 1 111 ? 6.499 7.326 4.766 1.00 93.88 111 GLY A CA 1
ATOM 865 C C . GLY A 1 111 ? 6.388 5.989 4.038 1.00 93.88 111 GLY A C 1
ATOM 866 O O . GLY A 1 111 ? 5.414 5.251 4.183 1.00 93.88 111 GLY A O 1
ATOM 867 N N . ALA A 1 112 ? 7.387 5.702 3.201 1.00 95.88 112 ALA A N 1
ATOM 868 C CA . ALA A 1 112 ? 7.470 4.477 2.415 1.00 95.88 112 ALA A CA 1
ATOM 869 C C . ALA A 1 112 ? 8.876 3.886 2.398 1.00 95.88 112 ALA A C 1
ATOM 871 O O . ALA A 1 112 ? 9.872 4.602 2.307 1.00 95.88 112 ALA A O 1
ATOM 872 N N . ILE A 1 113 ? 8.928 2.557 2.370 1.00 95.94 113 ILE A N 1
ATOM 873 C CA . ILE A 1 113 ? 10.121 1.775 2.057 1.00 95.94 113 ILE A CA 1
ATOM 874 C C . ILE A 1 113 ? 9.842 1.013 0.764 1.00 95.94 113 ILE A C 1
ATOM 876 O O . ILE A 1 113 ? 8.820 0.336 0.641 1.00 95.94 113 ILE A O 1
ATOM 880 N N . SER A 1 114 ? 10.751 1.116 -0.203 1.00 95.31 114 SER A N 1
ATOM 881 C CA . SER A 1 114 ? 10.662 0.420 -1.488 1.00 95.31 114 SER A CA 1
ATOM 882 C C . SER A 1 114 ? 11.807 -0.568 -1.633 1.00 95.31 114 SER A C 1
ATOM 884 O O . SER A 1 114 ? 12.943 -0.267 -1.275 1.00 95.31 114 SER A O 1
ATOM 886 N N . THR A 1 115 ? 11.533 -1.706 -2.263 1.00 95.81 115 THR A N 1
ATOM 887 C CA . THR A 1 115 ? 12.594 -2.596 -2.739 1.00 95.81 115 THR A CA 1
ATOM 888 C C . THR A 1 115 ? 13.391 -1.935 -3.865 1.00 95.81 115 THR A C 1
ATOM 890 O O . THR A 1 115 ? 12.929 -0.989 -4.526 1.00 95.81 115 THR A O 1
ATOM 893 N N . GLU A 1 116 ? 14.570 -2.487 -4.148 1.00 93.75 116 GLU A N 1
ATOM 894 C CA . GLU A 1 116 ? 15.180 -2.329 -5.466 1.00 93.75 116 GLU A CA 1
ATOM 895 C C . GLU A 1 116 ? 14.232 -2.859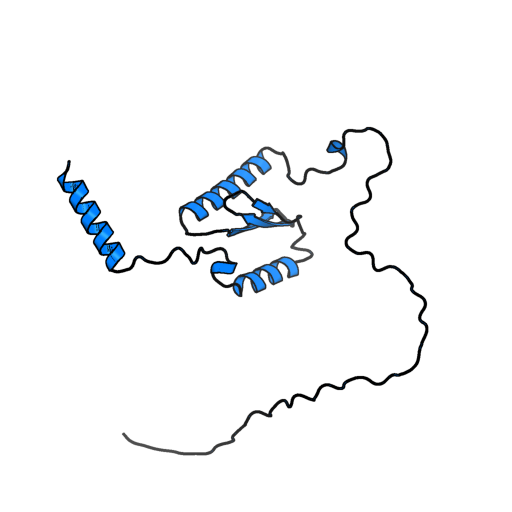 -6.553 1.00 93.75 116 GLU A C 1
ATOM 897 O O . GLU A 1 116 ? 13.344 -3.683 -6.298 1.00 93.75 116 GLU A O 1
ATOM 902 N N . ARG A 1 117 ? 14.385 -2.343 -7.776 1.00 94.12 117 ARG A N 1
ATOM 903 C CA . ARG A 1 117 ? 13.617 -2.851 -8.916 1.00 94.12 117 ARG A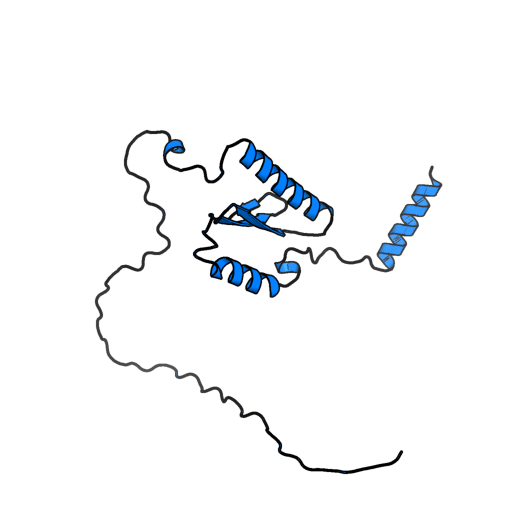 CA 1
ATOM 904 C C . ARG A 1 117 ? 14.128 -4.233 -9.316 1.00 94.12 117 ARG A C 1
ATOM 906 O O . ARG A 1 117 ? 15.335 -4.443 -9.357 1.00 94.12 117 ARG A O 1
ATOM 913 N N . PHE A 1 118 ? 13.227 -5.118 -9.715 1.00 95.44 118 PHE A N 1
ATOM 914 C CA . PHE A 1 118 ? 13.572 -6.423 -10.279 1.00 95.44 118 PHE A CA 1
ATOM 915 C C . PHE A 1 118 ? 12.867 -6.632 -11.621 1.00 95.44 118 PHE A C 1
ATOM 917 O O . PHE A 1 118 ? 11.806 -6.052 -11.863 1.00 95.44 118 PHE A O 1
ATOM 924 N N . ASP A 1 119 ? 13.477 -7.406 -12.522 1.00 97.12 119 ASP A N 1
ATOM 925 C CA . ASP A 1 119 ? 12.851 -7.772 -13.797 1.00 97.12 119 ASP A CA 1
ATOM 926 C C . ASP A 1 119 ? 11.853 -8.904 -13.538 1.00 97.12 119 ASP A C 1
ATOM 928 O O . ASP A 1 119 ? 12.259 -10.045 -13.312 1.00 97.12 119 ASP A O 1
ATOM 932 N N . TYR A 1 120 ? 10.559 -8.584 -13.548 1.00 97.00 120 TYR A N 1
ATOM 933 C CA . TYR A 1 120 ? 9.505 -9.558 -13.257 1.00 97.00 120 TYR A CA 1
ATOM 934 C C . TYR A 1 120 ? 9.189 -10.472 -14.445 1.00 97.00 120 TYR A C 1
ATOM 936 O O . TYR A 1 120 ? 8.533 -11.491 -14.261 1.00 97.00 120 TYR A O 1
ATOM 944 N N . VAL A 1 121 ? 9.639 -10.117 -15.652 1.00 97.44 121 VAL A N 1
ATOM 945 C CA . VAL A 1 121 ? 9.505 -10.970 -16.839 1.00 97.44 121 VAL A CA 1
ATOM 946 C C . VAL A 1 121 ? 10.541 -12.085 -16.771 1.00 97.44 121 VAL A C 1
ATOM 948 O O . VAL A 1 121 ? 10.225 -13.239 -17.038 1.00 97.44 121 VAL A O 1
ATOM 951 N N . SER A 1 122 ? 11.767 -11.740 -16.374 1.00 98.19 122 SER A N 1
ATOM 952 C CA . SER A 1 122 ? 12.857 -12.705 -16.200 1.00 98.19 122 SER A CA 1
ATOM 953 C C . SER A 1 122 ? 12.741 -13.494 -14.887 1.00 98.19 122 SER A C 1
ATOM 955 O O . SER A 1 122 ? 13.158 -14.646 -14.830 1.00 98.19 122 SER A O 1
ATOM 957 N N . HIS A 1 123 ? 12.162 -12.895 -13.837 1.00 97.38 123 HIS A N 1
ATOM 958 C CA . HIS A 1 123 ? 12.008 -13.509 -12.510 1.00 97.38 123 HIS A CA 1
ATOM 959 C C . HIS A 1 123 ? 10.550 -13.461 -12.002 1.00 97.38 123 HIS A C 1
ATOM 961 O O . HIS A 1 123 ? 10.272 -12.859 -10.956 1.00 97.38 123 HIS A O 1
ATOM 967 N N . PRO A 1 124 ? 9.588 -14.086 -12.708 1.00 96.81 124 PRO A N 1
ATOM 968 C CA . PRO A 1 124 ? 8.165 -14.038 -12.349 1.00 96.81 124 PRO A CA 1
ATOM 969 C C . PRO A 1 124 ? 7.849 -14.698 -10.998 1.00 96.81 124 PRO A C 1
ATOM 971 O O . PRO A 1 124 ? 6.851 -14.363 -10.349 1.00 96.81 124 PRO A O 1
ATOM 974 N N . GLN A 1 125 ? 8.710 -15.605 -10.532 1.00 98.06 125 GLN A N 1
ATOM 975 C CA . GLN A 1 125 ? 8.592 -16.258 -9.232 1.00 98.06 125 GLN A CA 1
ATOM 976 C C . GLN A 1 125 ? 8.587 -15.258 -8.072 1.00 98.06 125 GLN A C 1
ATOM 978 O O . GLN A 1 125 ? 7.889 -15.493 -7.096 1.00 98.06 125 GLN A O 1
ATOM 983 N N . VAL A 1 126 ? 9.267 -14.112 -8.197 1.00 97.38 126 VAL A N 1
ATOM 984 C CA . VAL A 1 126 ? 9.321 -13.094 -7.134 1.00 97.38 126 VAL A CA 1
ATOM 985 C C . VAL A 1 126 ? 7.941 -12.468 -6.898 1.00 97.38 126 VAL A C 1
ATOM 987 O O . VAL A 1 126 ? 7.515 -12.305 -5.755 1.00 97.38 126 VAL A O 1
ATOM 990 N N . LEU A 1 127 ? 7.205 -12.158 -7.974 1.00 96.44 127 LEU A N 1
ATOM 991 C CA . LEU A 1 127 ? 5.817 -11.687 -7.869 1.00 96.44 127 LEU A CA 1
ATOM 992 C C . LEU A 1 127 ? 4.905 -12.781 -7.323 1.00 96.44 127 LEU A C 1
ATOM 994 O O . LEU A 1 127 ? 4.100 -12.531 -6.428 1.00 96.44 127 LEU A O 1
ATOM 998 N N . SER A 1 128 ? 5.048 -13.988 -7.865 1.00 97.19 128 SER A N 1
ATOM 999 C CA . SER A 1 128 ? 4.211 -15.134 -7.510 1.00 97.19 128 SER A CA 1
ATOM 1000 C C . SER A 1 128 ? 4.343 -15.475 -6.024 1.00 97.19 128 SER A C 1
ATOM 1002 O O . SER A 1 128 ? 3.342 -15.626 -5.329 1.00 97.19 128 SER A O 1
ATOM 1004 N N . GLU A 1 129 ? 5.573 -15.513 -5.513 1.00 97.88 129 GLU A N 1
ATOM 1005 C CA . GLU A 1 129 ? 5.884 -15.763 -4.108 1.00 97.88 129 GLU A CA 1
ATOM 1006 C C . GLU A 1 129 ? 5.356 -14.649 -3.202 1.00 97.88 129 GLU A C 1
ATOM 1008 O O . GLU A 1 129 ? 4.767 -14.940 -2.159 1.00 97.88 129 GLU A O 1
ATOM 1013 N N . PHE A 1 130 ? 5.505 -13.381 -3.604 1.00 97.06 130 PHE A N 1
ATOM 1014 C CA . PHE A 1 130 ? 4.936 -12.264 -2.854 1.00 97.06 130 PHE A CA 1
ATOM 1015 C C . PHE A 1 130 ? 3.417 -12.394 -2.731 1.00 97.06 130 PHE A C 1
ATOM 1017 O O . PHE A 1 130 ? 2.897 -12.327 -1.621 1.00 97.06 130 PHE A O 1
ATOM 1024 N N . PHE A 1 131 ? 2.699 -12.609 -3.837 1.00 97.19 131 PHE A N 1
ATOM 1025 C CA . PHE A 1 131 ? 1.240 -12.720 -3.806 1.00 97.19 131 PHE A CA 1
ATOM 1026 C C . PHE A 1 131 ? 0.764 -13.962 -3.061 1.00 97.19 131 PHE A C 1
ATOM 1028 O O . PHE A 1 131 ? -0.195 -13.874 -2.293 1.00 97.19 131 PHE A O 1
ATOM 1035 N N . TRP A 1 132 ? 1.458 -15.091 -3.223 1.00 98.12 132 TRP A N 1
ATOM 1036 C CA . TRP A 1 132 ? 1.191 -16.294 -2.446 1.00 98.12 132 TRP A CA 1
ATOM 1037 C C . TRP A 1 132 ? 1.306 -15.999 -0.952 1.00 98.12 132 TRP A C 1
ATOM 1039 O O . TRP A 1 132 ? 0.331 -16.161 -0.223 1.00 98.12 132 TRP A O 1
ATOM 1049 N N . ARG A 1 133 ? 2.445 -15.467 -0.495 1.00 98.00 133 ARG A N 1
ATOM 1050 C CA . ARG A 1 133 ? 2.643 -15.107 0.917 1.00 98.00 133 ARG A CA 1
ATOM 1051 C C . ARG A 1 133 ? 1.618 -14.083 1.389 1.00 98.00 133 ARG A C 1
ATOM 1053 O O . ARG A 1 133 ? 1.004 -14.296 2.425 1.00 98.00 133 ARG A O 1
ATOM 1060 N N . PHE A 1 134 ? 1.383 -13.027 0.612 1.00 97.38 134 PHE A N 1
ATOM 1061 C CA . PHE A 1 134 ? 0.432 -11.962 0.931 1.00 97.38 134 PHE A CA 1
ATOM 1062 C C . PHE A 1 134 ? -1.002 -12.481 1.103 1.00 97.38 134 PHE A C 1
ATOM 1064 O O . PHE A 1 134 ? -1.709 -12.051 2.012 1.00 97.38 134 PHE A O 1
ATOM 1071 N N . SER A 1 135 ? -1.431 -13.427 0.262 1.00 97.75 135 SER A N 1
ATOM 1072 C CA . SER A 1 135 ? -2.765 -14.035 0.361 1.00 97.75 135 SER A CA 1
ATOM 1073 C C . SER A 1 135 ? -2.962 -14.859 1.637 1.00 97.75 135 SER A C 1
ATOM 1075 O O . SER A 1 135 ? -4.081 -14.936 2.137 1.00 97.75 135 SER A O 1
ATOM 1077 N N . HIS A 1 136 ? -1.875 -15.397 2.197 1.00 98.00 136 HIS A N 1
ATOM 1078 C CA . HIS A 1 136 ? -1.878 -16.178 3.435 1.00 98.00 136 HIS A CA 1
ATOM 1079 C C . HIS A 1 136 ? -1.655 -15.324 4.696 1.00 98.00 136 HIS A C 1
ATOM 1081 O O . HIS A 1 136 ? -1.670 -15.862 5.801 1.00 98.00 136 HIS A O 1
ATOM 1087 N N . LEU A 1 137 ? -1.447 -14.009 4.559 1.00 97.94 137 LEU A N 1
ATOM 1088 C CA . LEU A 1 137 ? -1.306 -13.107 5.703 1.00 97.94 137 LEU A CA 1
ATOM 1089 C C . LEU A 1 137 ? -2.652 -12.865 6.397 1.00 97.94 137 LEU A C 1
ATOM 1091 O O . LEU A 1 137 ? -3.688 -12.734 5.735 1.00 97.94 137 LEU A O 1
ATOM 1095 N N . THR A 1 138 ? -2.610 -12.717 7.724 1.00 97.75 138 THR A N 1
ATOM 1096 C CA . THR A 1 138 ? -3.754 -12.224 8.509 1.00 97.75 138 THR A CA 1
ATOM 1097 C C . THR A 1 138 ? -4.081 -10.769 8.160 1.00 97.75 138 THR A C 1
ATOM 1099 O O . THR A 1 138 ? -3.304 -10.078 7.492 1.00 97.75 138 THR A O 1
ATOM 1102 N N . ASP A 1 139 ? -5.225 -10.264 8.618 1.00 96.31 139 ASP A N 1
ATOM 1103 C CA . ASP A 1 139 ? -5.613 -8.870 8.386 1.00 96.31 139 ASP A CA 1
ATOM 1104 C C . ASP A 1 139 ? -4.596 -7.877 8.962 1.00 96.31 139 ASP A C 1
ATOM 1106 O O . ASP A 1 139 ? -4.197 -6.932 8.274 1.00 96.31 139 ASP A O 1
ATOM 1110 N N . GLU A 1 140 ? -4.085 -8.143 10.161 1.00 96.94 140 GLU A N 1
ATOM 1111 C CA . GLU A 1 140 ? -3.064 -7.334 10.833 1.00 96.94 140 GLU A CA 1
ATOM 1112 C C . GLU A 1 140 ? -1.743 -7.358 10.064 1.00 96.94 140 GLU A C 1
ATOM 1114 O O . GLU A 1 140 ? -1.101 -6.327 9.862 1.00 96.94 140 GLU A O 1
ATOM 1119 N N . GLN A 1 141 ? -1.347 -8.528 9.560 1.00 97.06 141 GLN A N 1
ATOM 1120 C CA . GLN A 1 141 ? -0.149 -8.674 8.734 1.00 97.06 141 GLN A CA 1
ATOM 1121 C C . GLN A 1 141 ? -0.298 -8.008 7.358 1.00 97.06 141 GLN A C 1
ATOM 1123 O O . GLN A 1 141 ? 0.695 -7.589 6.760 1.00 97.06 141 GLN A O 1
ATOM 1128 N N . ARG A 1 142 ? -1.533 -7.843 6.868 1.00 96.62 142 ARG A N 1
ATOM 1129 C CA . ARG A 1 142 ? -1.868 -6.998 5.709 1.00 96.62 142 ARG A CA 1
ATOM 1130 C C . ARG A 1 142 ? -2.005 -5.515 6.066 1.00 96.62 142 ARG A C 1
ATOM 1132 O O . ARG A 1 142 ? -2.319 -4.705 5.188 1.00 96.62 142 ARG A O 1
ATOM 1139 N N . GLY A 1 143 ? -1.767 -5.159 7.324 1.00 96.94 143 GLY A N 1
ATOM 1140 C CA . GLY A 1 143 ? -1.724 -3.795 7.828 1.00 96.94 143 GLY A CA 1
ATOM 1141 C C . GLY A 1 143 ? -3.075 -3.210 8.209 1.00 96.94 143 GLY A C 1
ATOM 1142 O O . GLY A 1 143 ? -3.157 -1.993 8.356 1.00 96.94 143 GLY A O 1
ATOM 1143 N N . ILE A 1 144 ? -4.127 -4.025 8.347 1.00 96.50 144 ILE A N 1
ATOM 1144 C CA . ILE A 1 144 ? -5.368 -3.599 9.009 1.00 96.50 144 ILE A CA 1
ATOM 1145 C C . ILE A 1 144 ? -5.051 -3.308 10.472 1.00 96.50 144 ILE A C 1
ATOM 1147 O O . ILE A 1 144 ? -4.263 -4.014 11.094 1.00 96.50 144 ILE A O 1
ATOM 1151 N N . ASP A 1 145 ? -5.634 -2.240 10.998 1.00 96.44 145 ASP A N 1
ATOM 1152 C CA . ASP A 1 145 ? -5.523 -1.915 12.412 1.00 96.44 145 ASP A CA 1
ATOM 1153 C C . ASP A 1 145 ? -6.533 -2.757 13.216 1.00 96.44 145 ASP A C 1
ATOM 1155 O O . ASP A 1 145 ? -7.736 -2.508 13.096 1.00 96.44 145 ASP A O 1
ATOM 1159 N N . PRO A 1 146 ? -6.093 -3.743 14.022 1.00 94.19 146 PRO A N 1
ATOM 1160 C CA . PRO A 1 146 ? -7.007 -4.579 14.801 1.00 94.19 146 PRO A CA 1
ATOM 1161 C C . PRO A 1 146 ? -7.672 -3.821 15.955 1.00 94.19 146 PRO A C 1
ATOM 1163 O O . PRO A 1 146 ? -8.638 -4.316 16.528 1.00 94.19 146 PRO A O 1
ATOM 1166 N N . THR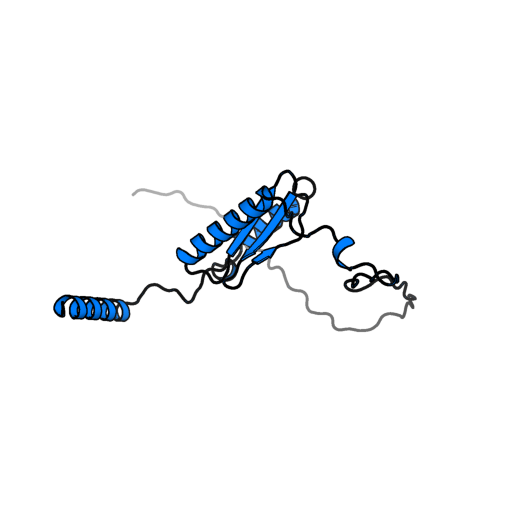 A 1 147 ? -7.166 -2.636 16.321 1.00 93.94 147 THR A N 1
ATOM 1167 C CA . THR A 1 147 ? -7.738 -1.823 17.404 1.00 93.94 147 THR A CA 1
ATOM 1168 C C . THR A 1 147 ? -8.982 -1.054 16.960 1.00 93.94 147 THR A C 1
ATOM 1170 O O . THR A 1 147 ? -9.773 -0.618 17.794 1.00 93.94 147 THR A O 1
ATOM 1173 N N . ALA A 1 148 ? -9.195 -0.919 15.648 1.00 92.81 148 ALA A N 1
ATOM 1174 C CA . ALA A 1 148 ? -10.367 -0.275 15.080 1.00 92.81 148 ALA A CA 1
ATOM 1175 C C . ALA A 1 148 ? -11.527 -1.274 14.950 1.00 92.81 148 ALA A C 1
ATOM 1177 O O . ALA A 1 148 ? -11.751 -1.872 13.895 1.00 92.81 148 ALA A O 1
ATOM 1178 N N . THR A 1 149 ? -12.275 -1.451 16.035 1.00 91.94 149 THR A N 1
ATOM 1179 C CA . THR A 1 149 ? -13.449 -2.329 16.089 1.00 91.94 149 THR A CA 1
ATOM 1180 C C . THR A 1 149 ? -14.755 -1.559 15.894 1.00 91.94 149 THR A C 1
ATOM 1182 O O . THR A 1 149 ? -14.808 -0.332 15.971 1.00 91.94 149 THR A O 1
ATOM 1185 N N . LEU A 1 150 ? -15.847 -2.284 15.632 1.00 93.00 150 LEU A N 1
ATOM 1186 C CA . LEU A 1 150 ? -17.182 -1.688 15.652 1.00 93.00 150 LEU A CA 1
ATOM 1187 C C . LEU A 1 150 ? -17.538 -1.244 17.070 1.00 93.00 150 LEU A C 1
ATOM 1189 O O . LEU A 1 150 ? -17.282 -1.978 18.021 1.00 93.00 150 LEU A O 1
ATOM 1193 N N . ALA A 1 151 ? -18.199 -0.091 17.174 1.00 94.50 151 ALA A N 1
ATOM 1194 C CA . ALA A 1 151 ? -18.663 0.425 18.452 1.00 94.50 151 ALA A CA 1
ATOM 1195 C C . ALA A 1 151 ? -19.664 -0.530 19.120 1.00 94.50 151 ALA A C 1
ATOM 1197 O O . ALA A 1 151 ? -20.587 -1.054 18.467 1.00 94.50 151 ALA A O 1
ATOM 1198 N N . ASP A 1 152 ? -19.516 -0.720 20.425 1.00 96.06 152 ASP A N 1
ATOM 1199 C CA . ASP A 1 152 ? -20.443 -1.502 21.231 1.00 96.06 152 ASP A CA 1
ATOM 1200 C C . ASP A 1 152 ? -21.754 -0.734 21.514 1.00 96.06 152 ASP A C 1
ATOM 1202 O O . ASP A 1 152 ? -21.974 0.394 21.060 1.00 96.06 152 ASP A O 1
ATOM 1206 N N . ALA A 1 153 ? -22.701 -1.378 22.202 1.00 97.62 153 ALA A N 1
ATOM 1207 C CA . ALA A 1 153 ? -23.998 -0.765 22.496 1.00 97.62 153 ALA A CA 1
ATOM 1208 C C . ALA A 1 153 ? -23.887 0.449 23.436 1.00 97.62 153 ALA A C 1
ATOM 1210 O O . ALA A 1 153 ? -24.671 1.393 23.313 1.00 97.62 153 ALA A O 1
ATOM 1211 N N . HIS A 1 154 ? -22.925 0.429 24.359 1.00 97.44 154 HIS A N 1
ATOM 1212 C CA . HIS A 1 154 ? -22.689 1.507 25.307 1.00 97.44 154 HIS A CA 1
ATOM 1213 C C . HIS A 1 154 ? -22.067 2.719 24.605 1.00 97.44 154 HIS A C 1
ATOM 1215 O O . HIS A 1 154 ? -22.579 3.829 24.734 1.00 97.44 154 HIS A O 1
ATOM 1221 N N . GLU A 1 155 ? -21.038 2.507 23.788 1.00 97.06 155 GLU A N 1
ATOM 1222 C CA . GLU A 1 155 ? -20.390 3.534 22.969 1.00 97.06 155 GLU A CA 1
ATOM 1223 C C . GLU A 1 155 ? -21.376 4.181 21.989 1.00 97.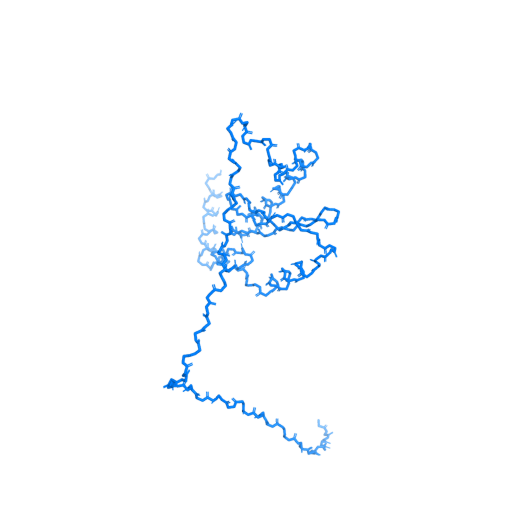06 155 GLU A C 1
ATOM 1225 O O . GLU A 1 155 ? -21.423 5.405 21.867 1.00 97.06 155 GLU A O 1
ATOM 1230 N N . LYS A 1 156 ? -22.233 3.378 21.342 1.00 97.62 156 LYS A N 1
ATOM 1231 C CA . LYS A 1 156 ? -23.306 3.887 20.471 1.00 97.62 156 LYS A CA 1
ATOM 1232 C C . LYS A 1 156 ? -24.293 4.767 21.228 1.00 97.62 156 LYS A C 1
ATOM 1234 O O . LYS A 1 156 ? -24.696 5.809 20.713 1.00 97.62 156 LYS A O 1
ATOM 1239 N N . LYS A 1 157 ? -24.695 4.356 22.435 1.00 97.88 157 LYS A N 1
ATOM 1240 C CA . LYS A 1 157 ? -25.597 5.150 23.276 1.00 97.88 157 LYS A CA 1
ATOM 1241 C C . LYS A 1 157 ? -24.944 6.476 23.663 1.00 97.88 157 LYS A C 1
ATOM 1243 O O . LYS A 1 157 ? -25.546 7.520 23.441 1.00 97.88 157 LYS A O 1
ATOM 1248 N N . LEU A 1 158 ? -23.702 6.431 24.147 1.00 97.50 158 LEU A N 1
ATOM 1249 C CA . LEU A 1 158 ? -22.935 7.619 24.521 1.00 97.50 158 LEU A CA 1
ATOM 1250 C C . LEU A 1 158 ? -22.822 8.613 23.355 1.00 97.50 158 LEU A C 1
ATOM 1252 O O . LEU A 1 158 ? -23.030 9.810 23.541 1.00 97.50 158 LEU A O 1
ATOM 1256 N N . PHE A 1 159 ? -22.541 8.116 22.148 1.00 96.50 159 PHE A N 1
ATOM 1257 C CA . PHE A 1 159 ? -22.495 8.938 2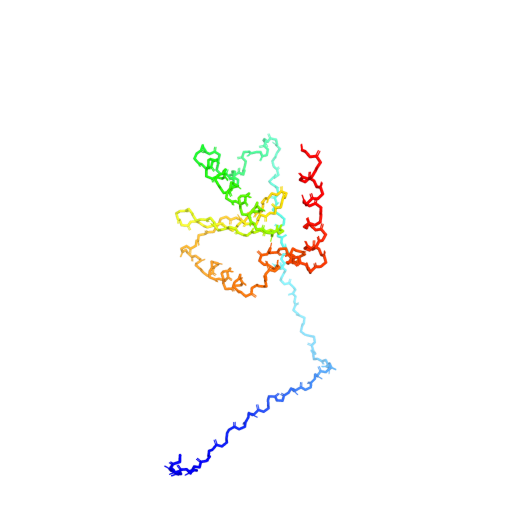0.941 1.00 96.50 159 PHE A CA 1
ATOM 1258 C C . PHE A 1 159 ? -23.846 9.603 20.639 1.00 96.50 159 PHE A C 1
ATOM 1260 O O . PHE A 1 159 ? -23.898 10.813 20.421 1.00 96.50 159 PHE A O 1
ATOM 1267 N N . ASN A 1 160 ? -24.942 8.840 20.655 1.00 97.44 160 ASN A N 1
ATOM 1268 C CA . ASN A 1 160 ? -26.276 9.373 20.369 1.00 97.44 160 ASN A CA 1
ATOM 1269 C C . ASN A 1 160 ? -26.701 10.438 21.388 1.00 97.44 160 ASN A C 1
ATOM 1271 O O . ASN A 1 160 ? -27.198 11.492 20.991 1.00 97.44 160 ASN A O 1
ATOM 1275 N N . ASP A 1 161 ? -26.465 10.186 22.677 1.00 97.25 161 ASP A N 1
ATOM 1276 C CA . ASP A 1 161 ? -26.782 11.122 23.757 1.00 97.25 161 ASP A CA 1
ATOM 1277 C C . ASP A 1 161 ? -25.998 12.440 23.575 1.00 97.25 161 ASP A C 1
ATOM 1279 O O . ASP A 1 161 ? -26.573 13.528 23.664 1.00 97.25 161 ASP A O 1
ATOM 1283 N N . ALA A 1 162 ? -24.708 12.360 23.222 1.00 96.56 162 ALA A N 1
ATOM 1284 C CA . ALA A 1 162 ? -23.872 13.531 22.947 1.00 96.56 162 ALA A CA 1
ATOM 1285 C C . ALA A 1 162 ? -24.350 14.336 21.722 1.00 96.56 162 ALA A C 1
ATOM 1287 O O . ALA A 1 162 ? -24.415 15.567 21.775 1.00 96.56 162 ALA A O 1
ATOM 1288 N N . VAL A 1 163 ? -24.724 13.659 20.629 1.00 97.00 163 VAL A N 1
ATOM 1289 C CA . VAL A 1 163 ? -25.247 14.307 19.411 1.00 97.00 163 VAL A CA 1
ATOM 1290 C C . VAL A 1 163 ? -26.567 15.029 19.687 1.00 97.00 163 VAL A C 1
ATOM 1292 O O . VAL A 1 163 ? -26.768 16.153 19.215 1.00 97.00 163 VAL A O 1
ATOM 1295 N N . GLN A 1 164 ? -27.461 14.420 20.472 1.00 96.31 164 GLN A N 1
ATOM 1296 C CA . GLN A 1 164 ? -28.717 15.064 20.853 1.00 96.31 164 GLN A CA 1
ATOM 1297 C C . GLN A 1 164 ? -28.489 16.283 21.748 1.00 96.31 164 GLN A C 1
ATOM 1299 O O . GLN A 1 164 ? -29.076 17.331 21.486 1.00 96.31 164 GLN A O 1
ATOM 1304 N N . GLY A 1 165 ? -27.603 16.182 22.745 1.00 95.44 165 GLY A N 1
ATOM 1305 C CA . GLY A 1 165 ? -27.266 17.311 23.617 1.00 95.44 165 GLY A CA 1
ATOM 1306 C C . GLY A 1 165 ? -26.694 18.507 22.847 1.00 95.44 165 GLY A C 1
ATOM 1307 O O . GLY A 1 165 ? -27.091 19.648 23.081 1.00 95.44 165 GLY A O 1
ATOM 1308 N N . PHE A 1 166 ? -25.824 18.253 21.864 1.00 94.00 166 PHE A N 1
ATOM 1309 C CA . PHE A 1 166 ? -25.274 19.307 21.008 1.00 94.00 166 PHE A CA 1
ATOM 1310 C C . PHE A 1 166 ? -26.357 20.000 20.168 1.00 94.00 166 PHE A C 1
ATOM 1312 O O . PHE A 1 166 ? -26.409 21.227 20.108 1.00 94.00 166 PHE A O 1
ATOM 1319 N N . SER A 1 167 ? -27.261 19.216 19.574 1.00 92.56 167 SER A N 1
ATOM 1320 C CA . SER A 1 167 ? -28.319 19.727 18.690 1.00 92.56 167 SER A CA 1
ATOM 1321 C C . SER A 1 167 ? -29.342 20.616 19.406 1.00 92.56 167 SER A C 1
ATOM 1323 O O . SER A 1 167 ? -29.996 21.420 18.757 1.00 92.56 167 SER A O 1
ATOM 1325 N N . GLN A 1 168 ? -29.495 20.476 20.726 1.00 85.75 168 GLN A N 1
ATOM 1326 C CA . GLN A 1 168 ? -30.420 21.288 21.528 1.00 85.75 168 GLN A CA 1
ATOM 1327 C C . GLN A 1 168 ? -29.811 22.607 22.027 1.00 85.75 168 GLN A C 1
ATOM 1329 O O . GLN A 1 168 ? -30.532 23.442 22.565 1.00 85.75 168 GLN A O 1
ATOM 1334 N N . THR A 1 169 ? -28.495 22.793 21.887 1.00 79.56 169 THR A N 1
ATOM 1335 C CA . THR A 1 169 ? -27.783 23.980 22.398 1.00 79.56 169 THR A CA 1
ATOM 1336 C C . THR A 1 169 ? -27.648 25.094 21.342 1.00 79.56 169 THR A C 1
ATOM 1338 O O . THR A 1 169 ? -27.241 26.203 21.680 1.00 79.56 169 THR A O 1
ATOM 1341 N N . THR A 1 170 ? -27.983 24.817 20.074 1.00 57.34 170 THR A N 1
ATOM 1342 C CA . THR A 1 170 ? -27.963 25.779 18.948 1.00 57.34 170 THR A CA 1
ATOM 1343 C C . THR A 1 170 ? -29.379 26.190 18.574 1.00 57.34 170 THR A C 1
ATOM 1345 O O . THR A 1 170 ? -29.580 27.391 18.289 1.00 57.34 170 THR A O 1
#

Radius of gyration: 30.16 Å; chains: 1; bounding box: 82×78×44 Å

pLDDT: mean 76.07, std 26.54, range [28.3, 98.19]